Protein AF-A0A9P5T6U9-F1 (afdb_monomer)

Radius of gyration: 23.64 Å; Cα contacts (8 Å, |Δi|>4): 134; chains: 1; bounding box: 51×41×66 Å

Sequence (169 aa):
PCDKNGQTLPNPPPPPEALCTDNRDPLSWDPFGSRVEFSFAHYHFVEVQSTAHHIRMALNIWEADVLLHGGSIPWRNAQDLYETIDAIQHGDAPWKVYNICYRGPHPAGTPPNWMTETFELCTLVLHHQLASSEFKGSTNFVPYQQFDHKGTSVFIQLACRPLYRLAQA

Solvent-accessible surface area (backbone atoms only — not comparable to full-atom values): 11004 Å² total; per-residue (Å²): 114,56,50,100,82,67,48,71,54,79,80,75,75,78,65,78,76,76,83,76,73,65,96,76,49,95,69,72,42,62,72,37,94,36,71,67,54,46,51,52,50,45,42,38,63,69,73,65,56,52,51,60,69,56,44,34,52,53,44,53,55,52,37,59,58,35,50,78,72,74,54,79,67,98,47,95,40,42,64,54,48,50,56,46,62,73,55,46,72,86,57,99,61,85,82,51,66,41,82,47,60,57,85,73,87,74,63,95,72,87,65,57,64,77,54,74,43,74,43,79,40,50,53,58,63,50,52,51,47,73,61,35,75,88,43,66,85,70,69,64,84,63,60,49,71,43,58,50,101,84,71,48,80,74,44,76,43,81,64,84,80,76,80,92,77,87,88,85,128

Secondary structure (DSSP, 8-state):
-B-TTSPBPPPPPPP-------TT-TTTTTTSSSHHHHHHHHIIIIIS---HHHHHHHHHHHHHHHHHTT---S-SSHHHHHHHHHT---SS----EEEEE--SPPPSSSPPHHHHSEEEEEHHHHHHHHH-GGGTTT---SPEEEE-TTS-EEEEEPS------S---

Structure (mmCIF, N/CA/C/O backbone):
data_AF-A0A9P5T6U9-F1
#
_entry.id   AF-A0A9P5T6U9-F1
#
loop_
_atom_site.group_PDB
_atom_site.id
_atom_site.type_symbol
_atom_site.label_atom_id
_atom_site.label_alt_id
_atom_site.label_comp_id
_atom_site.label_asym_id
_atom_sit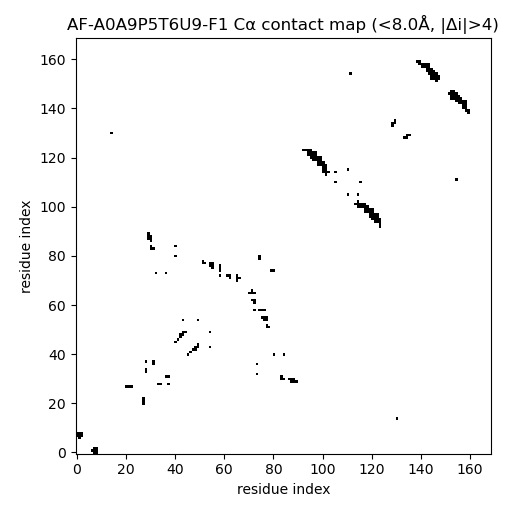e.label_entity_id
_atom_site.label_seq_id
_atom_site.pdbx_PDB_ins_code
_atom_site.Cartn_x
_atom_site.Cartn_y
_atom_site.Cartn_z
_atom_site.occupancy
_atom_site.B_iso_or_equiv
_atom_site.auth_seq_id
_atom_site.auth_comp_id
_atom_site.auth_asym_id
_atom_site.auth_atom_id
_atom_site.pdbx_PDB_model_num
ATOM 1 N N . PRO A 1 1 ? -6.597 -17.835 27.669 1.00 47.59 1 PRO A N 1
ATOM 2 C CA . PRO A 1 1 ? -7.960 -17.257 27.597 1.00 47.59 1 PRO A CA 1
ATOM 3 C C . PRO A 1 1 ? -9.022 -18.311 27.960 1.00 47.59 1 PRO A C 1
ATOM 5 O O . PRO A 1 1 ? -8.801 -19.494 27.712 1.00 47.59 1 PRO A O 1
ATOM 8 N N . CYS A 1 2 ? -10.124 -17.896 28.591 1.00 41.28 2 CYS A N 1
ATOM 9 C CA . CYS A 1 2 ? -11.183 -18.789 29.075 1.00 41.28 2 CYS A CA 1
ATOM 10 C C . CYS A 1 2 ? -12.556 -18.325 28.571 1.00 41.28 2 CYS A C 1
ATOM 12 O O . CYS A 1 2 ? -12.722 -17.152 28.233 1.00 41.28 2 CYS A O 1
ATOM 14 N N . ASP A 1 3 ? -13.521 -19.239 28.510 1.00 49.34 3 ASP A N 1
ATOM 15 C CA . ASP A 1 3 ? -14.910 -18.925 28.186 1.00 49.34 3 ASP A CA 1
ATOM 16 C C . ASP A 1 3 ? -15.633 -18.216 29.355 1.00 49.34 3 ASP A C 1
ATOM 18 O O . ASP A 1 3 ? -15.083 -18.014 30.441 1.00 49.34 3 ASP A O 1
ATOM 22 N N . LYS A 1 4 ? -16.905 -17.854 29.142 1.00 44.59 4 LYS A N 1
ATOM 23 C CA . LYS A 1 4 ? -17.760 -17.199 30.152 1.00 44.59 4 LYS A CA 1
ATOM 24 C C . LYS A 1 4 ? -18.010 -18.035 31.418 1.00 44.59 4 LYS A C 1
ATOM 26 O O . LYS A 1 4 ? -18.511 -17.497 32.399 1.00 44.59 4 LYS A O 1
ATOM 31 N N . ASN A 1 5 ? -17.691 -19.327 31.388 1.00 60.28 5 ASN A N 1
ATOM 32 C CA . ASN A 1 5 ? -17.836 -20.258 32.502 1.00 60.28 5 ASN A CA 1
ATOM 33 C C . ASN A 1 5 ? -16.484 -20.560 33.176 1.00 60.28 5 ASN A C 1
ATOM 35 O O . ASN A 1 5 ? -16.424 -21.390 34.081 1.00 60.28 5 ASN A O 1
ATOM 39 N N . GLY A 1 6 ? -15.398 -19.908 32.745 1.00 45.66 6 GLY A N 1
ATOM 40 C CA . GLY A 1 6 ? -14.055 -20.122 33.276 1.00 45.66 6 GLY A CA 1
ATOM 41 C C . GLY A 1 6 ? -13.351 -21.369 32.736 1.00 45.66 6 GLY A C 1
ATOM 42 O O . GLY A 1 6 ? -12.264 -21.689 33.213 1.00 45.66 6 GLY A O 1
ATOM 43 N N . GLN A 1 7 ? -13.908 -22.057 31.733 1.00 57.16 7 GLN A N 1
ATOM 44 C CA . GLN A 1 7 ? -13.200 -23.135 31.045 1.00 57.16 7 GLN A CA 1
ATOM 45 C C . GLN A 1 7 ? -12.103 -22.561 30.155 1.00 57.16 7 GLN A C 1
ATOM 47 O O . GLN A 1 7 ? -12.342 -21.695 29.312 1.00 57.16 7 GLN A O 1
ATOM 52 N N . THR A 1 8 ? -10.887 -23.070 30.327 1.00 54.53 8 THR A N 1
ATOM 53 C CA . THR A 1 8 ? -9.751 -22.786 29.449 1.00 54.53 8 THR A CA 1
ATOM 54 C C . THR A 1 8 ? -10.092 -23.155 28.013 1.00 54.53 8 THR A C 1
ATOM 56 O O . THR A 1 8 ? -10.452 -24.299 27.734 1.00 54.53 8 THR A O 1
ATOM 59 N N . LEU A 1 9 ? -9.963 -22.188 27.104 1.00 56.12 9 LEU A N 1
ATOM 60 C CA . LEU A 1 9 ? -10.134 -22.437 25.678 1.00 56.12 9 LEU A CA 1
ATOM 61 C C . LEU A 1 9 ? -9.020 -23.376 25.186 1.00 56.12 9 LEU A C 1
ATOM 63 O O . LEU A 1 9 ? -7.887 -23.264 25.668 1.00 56.12 9 LEU A O 1
ATOM 67 N N . PRO A 1 10 ? -9.316 -24.289 24.242 1.00 67.44 10 PRO A N 1
ATOM 68 C CA . PRO A 1 10 ? -8.294 -25.116 23.614 1.00 67.44 10 PRO A CA 1
ATOM 69 C C . PRO A 1 10 ? -7.202 -24.231 23.005 1.00 67.44 10 PRO A C 1
ATOM 71 O O . PRO A 1 10 ? -7.481 -23.124 22.535 1.00 67.44 10 PRO A O 1
ATOM 74 N N . ASN A 1 11 ? -5.956 -24.714 23.042 1.00 57.69 11 ASN A N 1
ATOM 75 C CA . ASN A 1 11 ? -4.831 -23.985 22.466 1.00 57.69 11 ASN A CA 1
ATOM 76 C C . ASN A 1 11 ? -5.149 -23.624 21.008 1.00 57.69 11 ASN A C 1
ATOM 78 O O . ASN A 1 11 ? -5.632 -24.493 20.272 1.00 57.69 11 ASN A O 1
ATOM 82 N N . PRO A 1 12 ? -4.897 -22.370 20.586 1.00 52.81 12 PRO A N 1
ATOM 83 C CA . PRO A 1 12 ? -5.040 -22.024 19.185 1.00 52.81 12 PRO A CA 1
ATOM 84 C C . PRO A 1 12 ? -4.133 -22.942 18.352 1.00 52.81 12 PRO A C 1
ATOM 86 O O . PRO A 1 12 ? -3.063 -23.338 18.835 1.00 52.81 12 PRO A O 1
ATOM 89 N N . PRO A 1 13 ? -4.554 -23.306 17.128 1.00 51.66 13 PRO A N 1
ATOM 90 C CA . PRO A 1 13 ? -3.677 -24.009 16.207 1.00 51.66 13 PRO A CA 1
ATOM 91 C C . PRO A 1 13 ? -2.369 -23.218 16.046 1.00 51.66 13 PRO A C 1
ATOM 93 O O . PRO A 1 13 ? -2.378 -21.991 16.212 1.00 51.66 13 PRO A O 1
ATOM 96 N N . PRO A 1 14 ? -1.243 -23.900 15.765 1.00 52.19 14 PRO A N 1
ATOM 97 C CA . PRO A 1 14 ? 0.001 -23.210 15.455 1.00 52.19 14 PRO A CA 1
ATOM 98 C C . PRO A 1 14 ? -0.261 -22.145 14.378 1.00 52.19 14 PRO A C 1
ATOM 100 O O . PRO A 1 14 ? -1.131 -22.364 13.525 1.00 52.19 14 PRO A O 1
ATOM 103 N N . PRO A 1 15 ? 0.435 -20.990 14.430 1.00 49.38 15 PRO A N 1
ATOM 104 C CA . PRO A 1 15 ? 0.336 -19.985 13.380 1.00 49.38 15 PRO A CA 1
ATOM 105 C C . PRO A 1 15 ? 0.470 -20.668 12.016 1.00 49.38 15 PRO A C 1
ATOM 107 O O . PRO A 1 15 ? 1.269 -21.608 11.921 1.00 49.38 15 PRO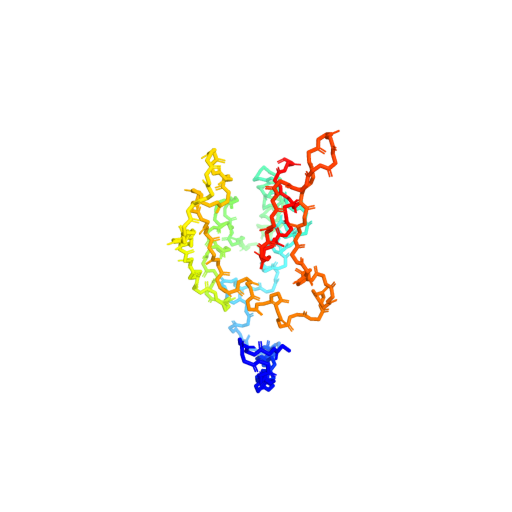 A O 1
ATOM 110 N N . PRO A 1 16 ? -0.292 -20.240 10.989 1.00 46.59 16 PRO A N 1
ATOM 111 C CA . PRO A 1 16 ? -0.056 -20.701 9.628 1.00 46.59 16 PRO A CA 1
ATOM 112 C C . PRO A 1 16 ? 1.444 -20.631 9.365 1.00 46.59 16 PRO A C 1
ATOM 114 O O . PRO A 1 16 ? 2.067 -19.618 9.702 1.00 46.59 16 PRO A O 1
ATOM 117 N N . GLU A 1 17 ? 2.031 -21.720 8.863 1.00 43.53 17 GLU A N 1
ATOM 118 C CA . GLU A 1 17 ? 3.428 -21.693 8.444 1.00 43.53 17 GLU A CA 1
ATOM 119 C C . GLU A 1 17 ? 3.586 -20.471 7.546 1.00 43.53 17 GLU A C 1
ATOM 121 O O . GLU A 1 17 ? 2.850 -20.325 6.566 1.00 43.53 17 GLU A O 1
ATOM 126 N N . ALA A 1 18 ? 4.482 -19.553 7.933 1.00 42.16 18 ALA A N 1
ATOM 127 C CA . ALA A 1 18 ? 4.858 -18.461 7.057 1.00 42.16 18 ALA A CA 1
ATOM 128 C C . ALA A 1 18 ? 5.190 -19.117 5.723 1.00 42.16 18 ALA A C 1
ATOM 130 O O . ALA A 1 18 ? 6.005 -20.043 5.701 1.00 42.16 18 ALA A O 1
ATOM 131 N N . LEU A 1 19 ? 4.496 -18.715 4.657 1.00 41.84 19 LEU A N 1
ATOM 132 C CA . LEU A 1 19 ? 4.784 -19.189 3.316 1.00 41.84 19 LEU A CA 1
ATOM 133 C C . LEU A 1 19 ? 6.234 -18.798 3.035 1.00 41.84 19 LEU A C 1
ATOM 135 O O . LEU A 1 19 ? 6.527 -17.683 2.615 1.00 41.84 19 LEU A O 1
ATOM 139 N N . CYS A 1 20 ? 7.157 -19.705 3.342 1.00 36.66 20 CYS A N 1
ATOM 140 C CA . CYS A 1 20 ? 8.521 -19.668 2.875 1.00 36.66 20 CYS A CA 1
ATOM 141 C C . CYS A 1 20 ? 8.408 -19.935 1.381 1.00 36.66 20 CYS A C 1
ATOM 143 O O . CYS A 1 20 ? 8.500 -21.078 0.935 1.00 36.66 20 CYS A O 1
ATOM 145 N N . THR A 1 21 ? 8.114 -18.891 0.612 1.00 41.44 21 THR A N 1
ATOM 146 C CA . THR A 1 21 ? 8.256 -18.934 -0.831 1.00 41.44 21 THR A CA 1
ATOM 147 C C . THR A 1 21 ? 9.747 -19.088 -1.094 1.00 41.44 21 THR A C 1
ATOM 149 O O . THR A 1 21 ? 10.557 -18.181 -0.907 1.00 41.44 21 THR A O 1
ATOM 152 N N . ASP A 1 22 ? 10.130 -20.322 -1.411 1.00 39.81 22 ASP A N 1
ATOM 153 C CA . ASP A 1 22 ? 11.461 -20.661 -1.883 1.00 39.81 22 ASP A CA 1
ATOM 154 C C . ASP A 1 22 ? 11.802 -19.710 -3.044 1.00 39.81 22 ASP A C 1
ATOM 156 O O . ASP A 1 22 ? 11.018 -19.555 -3.982 1.00 39.81 22 ASP A O 1
ATOM 160 N N . ASN A 1 23 ? 12.950 -19.031 -2.962 1.00 45.81 23 ASN A N 1
ATOM 161 C CA . ASN A 1 23 ? 13.403 -17.955 -3.863 1.00 45.81 23 ASN A CA 1
ATOM 162 C C . ASN A 1 23 ? 13.729 -18.445 -5.299 1.00 45.81 23 ASN A C 1
ATOM 164 O O . ASN A 1 23 ? 14.653 -17.940 -5.940 1.00 45.81 23 ASN A O 1
ATOM 168 N N . ARG A 1 24 ? 13.064 -19.498 -5.782 1.00 44.56 24 ARG A N 1
ATOM 169 C CA . ARG A 1 24 ? 13.420 -20.258 -6.990 1.00 44.56 24 ARG A CA 1
ATOM 170 C C . ARG A 1 24 ? 12.277 -20.452 -7.980 1.00 44.56 24 ARG A C 1
ATOM 172 O O . ARG A 1 24 ? 12.513 -21.060 -9.021 1.00 44.56 24 ARG A O 1
ATOM 179 N N . ASP A 1 25 ? 11.082 -19.951 -7.694 1.00 49.94 25 ASP A N 1
ATOM 180 C CA . ASP A 1 25 ? 9.983 -19.984 -8.657 1.00 49.94 25 ASP A CA 1
ATOM 181 C C . ASP A 1 25 ? 10.044 -18.732 -9.557 1.00 49.94 25 ASP A C 1
ATOM 183 O O . ASP A 1 25 ? 10.089 -17.621 -9.033 1.00 49.94 25 ASP A O 1
ATOM 187 N N . PRO A 1 26 ? 10.051 -18.843 -10.897 1.00 46.41 26 PRO A N 1
ATOM 188 C CA . PRO A 1 26 ? 9.890 -17.697 -11.799 1.00 46.41 26 PRO A CA 1
ATOM 189 C C . PRO A 1 26 ? 8.602 -16.889 -11.553 1.00 46.41 26 PRO A C 1
ATOM 191 O O . PRO A 1 26 ? 8.519 -15.745 -11.990 1.00 46.41 26 PRO A O 1
ATOM 194 N N . LEU A 1 27 ? 7.629 -17.465 -10.835 1.00 52.19 27 LEU A N 1
ATOM 195 C CA . LEU A 1 27 ? 6.420 -16.810 -10.316 1.00 52.19 27 LEU A CA 1
ATOM 196 C C . LEU A 1 27 ? 6.626 -16.054 -8.985 1.00 52.19 27 LEU A C 1
ATOM 198 O O . LEU A 1 27 ? 5.682 -15.452 -8.484 1.00 52.19 27 LEU A O 1
ATOM 202 N N . SER A 1 28 ? 7.823 -16.056 -8.380 1.00 64.38 28 SER A N 1
ATOM 203 C CA . SER A 1 28 ? 8.030 -15.566 -7.003 1.00 64.38 28 SER A CA 1
ATOM 204 C C . SER A 1 28 ? 7.834 -14.061 -6.809 1.00 64.38 28 SER A C 1
ATOM 206 O O . SER A 1 28 ? 7.858 -13.599 -5.671 1.00 64.38 28 SER A O 1
ATOM 208 N N . TRP A 1 29 ? 7.711 -13.293 -7.893 1.00 76.44 29 TRP A N 1
ATOM 209 C CA . TRP A 1 29 ? 7.582 -11.837 -7.843 1.00 76.44 29 TRP A CA 1
ATOM 210 C C . TRP A 1 29 ? 6.263 -11.325 -8.418 1.00 76.44 29 TRP A C 1
ATOM 212 O O . TRP A 1 29 ? 6.130 -10.116 -8.517 1.00 76.44 29 TRP A O 1
ATOM 222 N N . ASP A 1 30 ? 5.299 -12.183 -8.771 1.00 79.56 30 ASP A N 1
ATOM 223 C CA . ASP A 1 30 ? 4.005 -11.735 -9.311 1.00 79.56 30 ASP A CA 1
ATOM 224 C C . ASP A 1 30 ? 3.358 -10.662 -8.406 1.00 79.56 30 ASP A C 1
ATOM 226 O O . ASP A 1 30 ? 3.343 -10.827 -7.178 1.00 79.56 30 ASP A O 1
ATOM 230 N N . PRO A 1 31 ? 2.874 -9.534 -8.964 1.00 89.50 31 PRO A N 1
ATOM 231 C CA . PRO A 1 31 ? 2.693 -9.199 -10.383 1.00 89.50 31 PRO A CA 1
ATOM 232 C C . PRO A 1 31 ? 3.902 -8.495 -11.031 1.00 89.50 31 PRO A C 1
ATOM 234 O O . PRO A 1 31 ? 3.819 -8.024 -12.163 1.00 89.50 31 PRO A O 1
ATOM 237 N N . PHE A 1 32 ? 5.028 -8.388 -10.327 1.00 90.56 32 PHE A N 1
ATOM 238 C CA . PHE A 1 32 ? 6.257 -7.785 -10.833 1.00 90.56 32 PHE A CA 1
ATOM 239 C C . PHE A 1 32 ? 6.985 -8.726 -11.802 1.00 90.56 32 PHE A C 1
ATOM 241 O O . PHE A 1 32 ? 7.160 -9.917 -11.536 1.00 90.56 32 PHE A O 1
ATOM 248 N N . GLY A 1 33 ? 7.487 -8.175 -12.910 1.00 88.44 33 GLY A N 1
ATOM 249 C CA . GLY A 1 33 ? 8.226 -8.923 -13.930 1.00 88.44 33 GLY A CA 1
ATOM 250 C C . GLY A 1 33 ? 9.641 -9.318 -13.502 1.00 88.44 33 GLY A C 1
ATOM 251 O O . GLY A 1 33 ? 10.268 -10.179 -14.122 1.00 88.44 33 GLY A O 1
ATOM 252 N N . SER A 1 34 ? 10.170 -8.710 -12.434 1.00 88.81 34 SER A N 1
ATOM 253 C CA . SER A 1 34 ? 11.479 -9.053 -11.881 1.00 88.81 34 SER A CA 1
ATOM 254 C C . SER A 1 34 ? 11.665 -8.594 -10.431 1.00 88.81 34 SER A C 1
ATOM 256 O O . SER A 1 34 ? 10.964 -7.722 -9.918 1.00 88.81 34 SER A O 1
ATOM 258 N N . ARG A 1 35 ? 12.709 -9.117 -9.774 1.00 88.69 35 ARG A N 1
ATOM 259 C CA . ARG A 1 35 ? 13.142 -8.656 -8.443 1.00 88.69 35 ARG A CA 1
ATOM 260 C C . ARG A 1 35 ? 13.462 -7.157 -8.407 1.00 88.69 35 ARG A C 1
ATOM 262 O O . ARG A 1 35 ? 13.275 -6.527 -7.368 1.00 88.69 35 ARG A O 1
ATOM 269 N N . VAL A 1 36 ? 13.992 -6.598 -9.500 1.00 90.88 36 VAL A N 1
ATOM 270 C CA . VAL A 1 36 ? 14.350 -5.171 -9.582 1.00 90.88 36 VAL A CA 1
ATOM 271 C C . VAL A 1 36 ? 13.091 -4.319 -9.486 1.00 90.88 36 VAL A C 1
ATOM 273 O O . VAL A 1 36 ? 13.055 -3.375 -8.702 1.00 90.88 36 VAL A O 1
ATOM 276 N N . GLU A 1 37 ? 12.045 -4.708 -10.211 1.00 93.44 37 GLU A N 1
ATOM 277 C CA . GLU A 1 37 ? 10.736 -4.059 -10.171 1.00 93.44 37 GLU A CA 1
ATOM 278 C C . GLU A 1 37 ? 10.136 -4.118 -8.765 1.00 93.44 37 GLU A C 1
ATOM 280 O O . GLU A 1 37 ? 9.823 -3.075 -8.194 1.00 93.44 37 GLU A O 1
ATOM 285 N N . PHE A 1 38 ? 10.080 -5.308 -8.155 1.00 92.12 38 PHE A N 1
ATOM 286 C CA . PHE A 1 38 ? 9.606 -5.458 -6.776 1.00 92.12 38 PHE A CA 1
ATOM 287 C C . PHE A 1 38 ? 10.395 -4.575 -5.801 1.00 92.12 38 PHE A C 1
ATOM 289 O O . PHE A 1 38 ? 9.814 -3.884 -4.971 1.00 92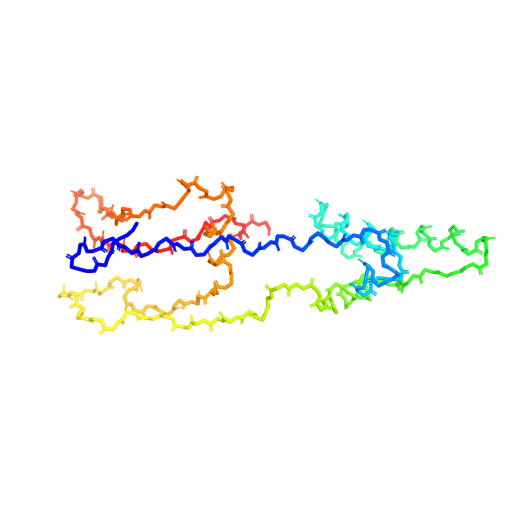.12 38 PHE A O 1
ATOM 296 N N . SER A 1 39 ? 11.726 -4.569 -5.907 1.00 92.94 39 SER A N 1
ATOM 297 C CA . SER A 1 39 ? 12.591 -3.814 -4.992 1.00 92.94 39 SER A CA 1
ATOM 298 C C . SER A 1 39 ? 12.385 -2.305 -5.142 1.00 92.94 39 SER A C 1
ATOM 300 O O . SER A 1 39 ? 12.346 -1.589 -4.144 1.00 92.94 39 SER A O 1
ATOM 302 N N . PHE A 1 40 ? 12.207 -1.825 -6.376 1.00 95.94 40 PHE A N 1
ATOM 303 C CA . PHE A 1 40 ? 11.869 -0.431 -6.656 1.00 95.94 40 PHE A CA 1
ATOM 304 C C . PHE A 1 40 ? 10.518 -0.056 -6.032 1.00 95.94 40 PHE A C 1
ATOM 306 O O . PHE A 1 40 ? 10.422 0.944 -5.317 1.00 95.94 40 PHE A O 1
ATOM 313 N N . ALA A 1 41 ? 9.490 -0.879 -6.259 1.00 95.31 41 ALA A N 1
ATOM 314 C CA . ALA A 1 41 ? 8.156 -0.677 -5.710 1.00 95.31 41 ALA A CA 1
ATOM 315 C C . ALA A 1 41 ? 8.165 -0.679 -4.174 1.00 95.31 41 ALA A C 1
ATOM 317 O O . ALA A 1 41 ? 7.655 0.253 -3.558 1.00 95.31 41 ALA A O 1
ATOM 318 N N . HIS A 1 42 ? 8.803 -1.678 -3.558 1.00 91.69 42 HIS A N 1
ATOM 319 C CA . HIS A 1 42 ? 8.921 -1.815 -2.107 1.00 91.69 42 HIS A CA 1
ATOM 320 C C . HIS A 1 42 ? 9.611 -0.602 -1.478 1.00 91.69 42 HIS A C 1
ATOM 322 O O . HIS A 1 42 ? 9.079 -0.002 -0.545 1.00 91.69 42 HIS A O 1
ATOM 328 N N . TYR A 1 43 ? 10.757 -0.186 -2.023 1.00 95.62 43 TYR A N 1
ATOM 329 C CA . TYR A 1 43 ? 11.480 0.976 -1.517 1.00 95.62 43 TYR A CA 1
ATOM 330 C C . TYR A 1 43 ? 10.610 2.237 -1.572 1.00 95.62 43 TYR A C 1
ATOM 332 O O . TYR A 1 43 ? 10.405 2.905 -0.557 1.00 95.62 43 TYR A O 1
ATOM 340 N N . HIS A 1 44 ? 10.036 2.545 -2.738 1.00 96.19 44 HIS A N 1
ATOM 341 C CA . HIS A 1 44 ? 9.276 3.778 -2.919 1.00 96.19 44 HIS A CA 1
ATOM 342 C C . HIS A 1 44 ? 7.927 3.787 -2.196 1.00 96.19 44 HIS A C 1
ATOM 344 O O . HIS A 1 44 ? 7.529 4.845 -1.713 1.00 96.19 44 HIS A O 1
ATOM 350 N N . PHE A 1 45 ? 7.229 2.655 -2.114 1.00 92.12 45 PHE A N 1
ATOM 351 C CA . PHE A 1 45 ? 5.890 2.579 -1.533 1.00 92.12 45 PHE A CA 1
ATOM 352 C C . PHE A 1 45 ? 5.907 2.293 -0.027 1.00 92.12 45 PHE A C 1
ATOM 354 O O . PHE A 1 45 ? 5.150 2.912 0.716 1.00 92.12 45 PHE A O 1
ATOM 361 N N . VAL A 1 46 ? 6.778 1.392 0.438 1.00 86.44 46 VAL A N 1
ATOM 362 C CA . VAL A 1 46 ? 6.802 0.928 1.835 1.00 86.44 46 VAL A CA 1
ATOM 363 C C . VAL A 1 46 ? 7.827 1.697 2.661 1.00 86.44 46 VAL A C 1
ATOM 365 O O . VAL A 1 46 ? 7.483 2.226 3.717 1.00 86.44 46 VAL A O 1
ATOM 368 N N . GLU A 1 47 ? 9.076 1.772 2.196 1.00 86.19 47 GLU A N 1
ATOM 369 C CA . GLU A 1 47 ? 10.178 2.290 3.016 1.00 86.19 47 GLU A CA 1
ATOM 370 C C . GLU A 1 47 ? 10.200 3.818 3.070 1.00 86.19 47 GLU A C 1
ATOM 372 O O . GLU A 1 47 ? 10.184 4.401 4.154 1.00 86.19 47 GLU A O 1
ATOM 377 N N . VAL A 1 48 ? 10.232 4.479 1.908 1.00 94.25 48 VAL A N 1
ATOM 378 C CA . VAL A 1 48 ? 10.385 5.943 1.833 1.00 94.25 48 VAL A CA 1
ATOM 379 C C . VAL A 1 48 ? 9.102 6.695 1.489 1.00 94.25 48 VAL A C 1
ATOM 381 O O . VAL A 1 48 ? 9.130 7.924 1.471 1.00 94.25 48 VAL A O 1
ATOM 384 N N . GLN A 1 49 ? 8.002 5.988 1.198 1.00 93.94 49 GLN A N 1
ATOM 385 C CA . GLN A 1 49 ? 6.674 6.562 0.912 1.00 93.94 49 GLN A CA 1
ATOM 386 C C . GLN A 1 49 ? 6.746 7.779 -0.026 1.00 93.94 49 GLN A C 1
ATOM 388 O O . GLN A 1 49 ? 6.271 8.879 0.259 1.00 93.94 49 GLN A O 1
ATOM 393 N N . SER A 1 50 ? 7.436 7.589 -1.149 1.00 93.88 50 SER A N 1
ATOM 394 C CA . SER A 1 50 ? 7.716 8.643 -2.114 1.00 93.88 50 SER A CA 1
ATOM 395 C C . SER A 1 50 ? 6.433 9.216 -2.706 1.00 93.88 50 SER A C 1
ATOM 397 O O . SER A 1 50 ? 5.505 8.493 -3.062 1.00 93.88 50 SER A O 1
ATOM 399 N N . THR A 1 51 ? 6.410 10.535 -2.900 1.00 96.81 51 THR A N 1
ATOM 400 C CA . THR A 1 51 ? 5.324 11.187 -3.636 1.00 96.81 51 THR A CA 1
ATOM 401 C C . THR A 1 51 ? 5.308 10.726 -5.096 1.00 96.81 51 THR A C 1
ATOM 403 O O . THR A 1 51 ? 6.349 10.370 -5.659 1.00 96.81 51 THR A O 1
ATOM 406 N N . ALA A 1 52 ? 4.150 10.817 -5.756 1.00 95.88 52 ALA A N 1
ATOM 407 C CA . ALA A 1 52 ? 4.019 10.496 -7.181 1.00 95.88 52 ALA A CA 1
ATOM 408 C C . ALA A 1 52 ? 5.019 11.275 -8.062 1.00 95.88 52 ALA A C 1
ATOM 410 O O . ALA A 1 52 ? 5.525 10.752 -9.055 1.00 95.88 52 ALA A O 1
ATOM 411 N N . HIS A 1 53 ? 5.352 12.513 -7.674 1.00 96.12 53 HIS A N 1
ATOM 412 C CA . HIS A 1 53 ? 6.376 13.310 -8.347 1.00 96.12 53 HIS A CA 1
ATOM 413 C C . HIS A 1 53 ? 7.766 12.667 -8.248 1.00 96.12 53 HIS A C 1
ATOM 415 O O . HIS A 1 53 ? 8.435 12.515 -9.269 1.00 96.12 53 HIS A O 1
ATOM 421 N N . HIS A 1 54 ? 8.187 12.251 -7.049 1.00 97.50 54 HIS A N 1
ATOM 422 C CA . HIS A 1 54 ? 9.485 11.604 -6.848 1.00 97.50 54 HIS A CA 1
ATOM 423 C C . HIS A 1 54 ? 9.566 10.231 -7.518 1.00 97.50 54 HIS A C 1
ATOM 425 O O . HIS A 1 54 ? 10.590 9.919 -8.118 1.00 97.50 54 HIS A O 1
ATOM 431 N N . ILE A 1 55 ? 8.482 9.450 -7.497 1.00 96.88 55 ILE A N 1
ATOM 432 C CA . ILE A 1 55 ? 8.402 8.183 -8.238 1.00 96.88 55 ILE A CA 1
ATOM 433 C C . ILE A 1 55 ? 8.590 8.439 -9.735 1.00 96.88 55 ILE A C 1
ATOM 435 O O . ILE A 1 55 ? 9.421 7.793 -10.365 1.00 96.88 55 ILE A O 1
ATOM 439 N N . ARG A 1 56 ? 7.899 9.437 -10.305 1.00 96.94 56 ARG A N 1
ATOM 440 C CA . ARG A 1 56 ? 8.075 9.800 -11.719 1.00 96.94 56 ARG A CA 1
ATOM 441 C C . ARG A 1 56 ? 9.509 10.229 -12.029 1.00 96.94 56 ARG A C 1
ATOM 443 O O . ARG A 1 56 ? 10.037 9.861 -13.069 1.00 96.94 56 ARG A O 1
ATOM 450 N N . MET A 1 57 ? 10.147 10.997 -11.146 1.00 97.25 57 MET A N 1
ATOM 451 C CA . MET A 1 57 ? 11.552 11.373 -11.327 1.00 97.25 57 MET A CA 1
ATOM 452 C C . MET A 1 57 ? 12.476 10.153 -11.335 1.00 97.25 57 MET A C 1
ATOM 454 O O . MET A 1 57 ? 13.340 10.064 -12.202 1.00 97.25 57 MET A O 1
ATOM 458 N N . ALA A 1 58 ? 12.282 9.211 -10.411 1.00 97.06 58 ALA A N 1
ATOM 459 C CA . ALA A 1 58 ? 13.064 7.981 -10.357 1.00 97.06 58 ALA A CA 1
ATOM 460 C C . ALA A 1 58 ? 12.851 7.109 -11.609 1.00 97.06 58 ALA A C 1
ATOM 462 O O . ALA A 1 58 ? 13.826 6.629 -12.185 1.00 97.06 58 ALA A O 1
ATOM 463 N N . LEU A 1 59 ? 11.607 6.985 -12.088 1.00 97.06 59 LEU A N 1
ATOM 464 C CA . LEU A 1 59 ? 11.289 6.292 -13.341 1.00 97.06 59 LEU A CA 1
ATOM 465 C C . LEU A 1 59 ? 11.953 6.961 -14.550 1.00 97.06 59 LEU A C 1
ATOM 467 O O . LEU A 1 59 ? 12.550 6.264 -15.357 1.00 97.06 59 LEU A O 1
ATOM 471 N N . ASN A 1 60 ? 11.941 8.294 -14.644 1.00 95.75 60 ASN A N 1
ATOM 472 C CA . ASN A 1 60 ? 12.607 9.012 -15.736 1.00 95.75 60 ASN A CA 1
ATOM 473 C C . ASN A 1 60 ? 14.127 8.773 -15.756 1.00 95.75 60 ASN A C 1
ATOM 475 O O . ASN A 1 60 ? 14.727 8.681 -16.825 1.00 95.75 60 ASN A O 1
ATOM 479 N N . ILE A 1 61 ? 14.763 8.699 -14.581 1.00 95.31 61 ILE A N 1
ATOM 480 C CA . ILE A 1 61 ? 16.198 8.395 -14.471 1.00 95.31 61 ILE A CA 1
ATOM 481 C C . ILE A 1 61 ? 16.465 6.963 -14.939 1.00 95.31 61 ILE A C 1
ATOM 483 O O . ILE A 1 61 ? 17.391 6.733 -15.713 1.00 95.31 61 ILE A O 1
ATOM 487 N N . TRP A 1 62 ? 15.640 6.014 -14.497 1.00 94.94 62 TRP A N 1
ATOM 488 C CA . TRP A 1 62 ? 15.762 4.616 -14.895 1.00 94.94 62 TRP A CA 1
ATOM 489 C C . TRP A 1 62 ? 15.519 4.429 -16.402 1.00 94.94 62 TRP A C 1
ATOM 491 O O . TRP A 1 62 ? 16.290 3.746 -17.071 1.00 94.94 62 TRP A O 1
ATOM 501 N N . GLU A 1 63 ? 14.506 5.094 -16.961 1.00 94.56 63 GLU A N 1
ATOM 502 C CA . GLU A 1 63 ? 14.215 5.090 -18.396 1.00 94.56 63 GLU A CA 1
ATOM 503 C C . GLU A 1 63 ? 15.401 5.612 -19.209 1.00 94.56 63 GLU A C 1
ATOM 505 O O . GLU A 1 63 ? 15.797 4.982 -20.187 1.00 94.56 63 GLU A O 1
ATOM 510 N N . ALA A 1 64 ? 16.003 6.728 -18.786 1.00 94.25 64 ALA A N 1
ATOM 511 C CA . ALA A 1 64 ? 17.136 7.323 -19.484 1.00 94.25 64 ALA A CA 1
ATOM 512 C C . ALA A 1 64 ? 18.335 6.365 -19.594 1.00 94.25 64 ALA A C 1
ATOM 514 O O . ALA A 1 64 ? 18.973 6.321 -20.644 1.00 94.25 64 ALA A O 1
ATOM 5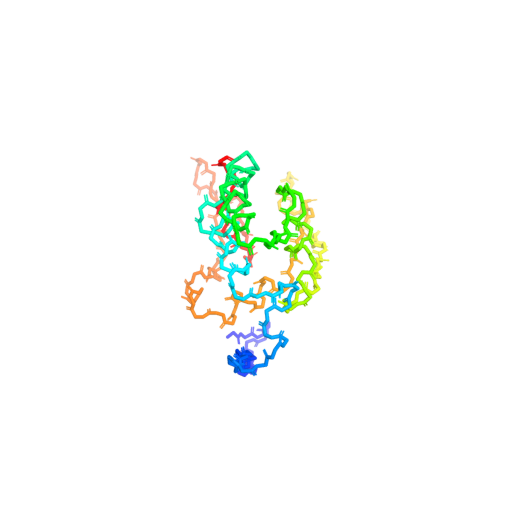15 N N . ASP A 1 65 ? 18.622 5.587 -18.547 1.00 92.44 65 ASP A N 1
ATOM 516 C CA . ASP A 1 65 ? 19.693 4.583 -18.546 1.00 92.44 65 ASP A CA 1
ATOM 517 C C . ASP A 1 65 ? 19.346 3.374 -19.430 1.00 92.44 65 ASP A C 1
ATOM 519 O O . ASP A 1 65 ? 20.116 2.968 -20.300 1.00 92.44 65 ASP A O 1
ATOM 523 N N . VAL A 1 66 ? 18.133 2.841 -19.283 1.00 91.25 66 VAL A N 1
ATOM 524 C CA . VAL A 1 66 ? 17.683 1.650 -20.013 1.00 91.25 66 VAL A CA 1
ATOM 525 C C . VAL A 1 66 ? 17.572 1.905 -21.521 1.00 91.25 66 VAL A C 1
ATOM 527 O O . VAL A 1 66 ? 17.891 1.020 -22.322 1.00 91.25 66 VAL A O 1
ATOM 530 N N . LEU A 1 67 ? 17.186 3.118 -21.931 1.00 92.69 67 LEU A N 1
ATOM 531 C CA . LEU A 1 67 ? 17.133 3.515 -23.340 1.00 92.69 67 LEU A CA 1
ATOM 532 C C . LEU A 1 67 ? 18.511 3.471 -24.019 1.00 92.69 67 LEU A C 1
ATOM 534 O O . LEU A 1 67 ? 18.584 3.121 -25.198 1.00 92.69 67 LEU A O 1
ATOM 538 N N . LEU A 1 68 ? 19.607 3.747 -23.298 1.00 92.31 68 LEU A N 1
ATOM 539 C CA . LEU A 1 68 ? 20.973 3.625 -23.840 1.00 92.31 68 LEU A CA 1
ATOM 540 C C . LEU A 1 68 ? 21.317 2.182 -24.224 1.00 92.31 68 LEU A C 1
ATOM 542 O O . LEU A 1 68 ? 22.136 1.946 -25.113 1.00 92.31 68 LEU A O 1
ATOM 546 N N . HIS A 1 69 ? 20.667 1.222 -23.572 1.00 91.62 69 HIS A N 1
ATOM 547 C CA . HIS A 1 69 ? 20.844 -0.207 -23.789 1.00 91.62 69 HIS A CA 1
ATOM 548 C C . HIS A 1 69 ? 19.719 -0.832 -24.632 1.00 91.62 69 HIS A C 1
ATOM 550 O O . HIS A 1 69 ? 19.670 -2.052 -24.774 1.00 91.62 69 HIS A O 1
ATOM 556 N N . GLY A 1 70 ? 18.838 -0.014 -25.226 1.00 88.62 70 GLY A N 1
ATOM 557 C CA . GLY A 1 70 ? 17.748 -0.468 -26.097 1.00 88.62 70 GLY A CA 1
ATOM 558 C C . GLY A 1 70 ? 16.609 -1.190 -25.371 1.00 88.62 70 GLY A C 1
ATOM 559 O O . GLY A 1 70 ? 15.875 -1.946 -26.005 1.00 88.62 70 GLY A O 1
ATOM 560 N N . GLY A 1 71 ? 16.479 -0.997 -24.057 1.00 88.94 71 GLY A N 1
ATOM 561 C CA . GLY A 1 71 ? 15.410 -1.595 -23.259 1.00 88.94 71 GLY A CA 1
ATOM 562 C C . GLY A 1 71 ? 14.211 -0.667 -23.040 1.00 88.94 71 GLY A C 1
ATOM 563 O O . GLY A 1 71 ? 14.124 0.429 -23.594 1.00 88.94 71 GLY A O 1
ATOM 564 N N . SER A 1 72 ? 13.311 -1.098 -22.155 1.00 90.19 72 SER A N 1
ATOM 565 C CA . SER A 1 72 ? 12.182 -0.314 -21.643 1.00 90.19 72 SER A CA 1
ATOM 566 C C . SER A 1 72 ? 11.968 -0.576 -20.152 1.00 90.19 72 SER A C 1
ATOM 568 O O . SER A 1 72 ? 12.294 -1.659 -19.666 1.00 90.19 72 SER A O 1
ATOM 570 N N . ILE A 1 73 ? 11.381 0.386 -19.443 1.00 93.12 73 ILE A N 1
ATOM 571 C CA . ILE A 1 73 ? 10.971 0.231 -18.039 1.00 93.12 73 ILE A CA 1
ATOM 572 C C . ILE A 1 73 ? 9.526 -0.297 -17.928 1.00 93.12 73 ILE A C 1
ATOM 574 O O . ILE A 1 73 ? 8.745 -0.112 -18.866 1.00 93.12 73 ILE A O 1
ATOM 578 N N . PRO A 1 74 ? 9.148 -0.936 -16.804 1.00 92.06 74 PRO A N 1
ATOM 579 C CA . PRO A 1 74 ? 7.808 -1.518 -16.606 1.00 92.06 74 PRO A CA 1
ATOM 580 C C . PRO A 1 74 ? 6.673 -0.487 -16.471 1.00 92.06 74 PRO A C 1
ATOM 582 O O . PRO A 1 74 ? 5.536 -0.786 -16.824 1.00 92.06 74 PRO A O 1
ATOM 585 N N . TRP A 1 75 ? 6.960 0.722 -15.973 1.00 96.38 75 TRP A N 1
ATOM 586 C CA . TRP A 1 75 ? 5.948 1.723 -15.613 1.00 96.38 75 TRP A CA 1
ATOM 587 C C . TRP A 1 75 ? 6.233 3.061 -16.276 1.00 96.38 75 TRP A C 1
ATOM 589 O O . TRP A 1 75 ? 7.347 3.566 -16.192 1.00 96.38 75 TRP A O 1
ATOM 599 N N . ARG A 1 76 ? 5.221 3.691 -16.880 1.00 93.06 76 ARG A N 1
ATOM 600 C CA . ARG A 1 76 ? 5.374 5.016 -17.510 1.00 93.06 76 ARG A CA 1
ATOM 601 C C . ARG A 1 76 ? 5.283 6.145 -16.494 1.00 93.06 76 ARG A C 1
ATOM 603 O O . ARG A 1 76 ? 5.726 7.262 -16.746 1.00 93.06 76 ARG A O 1
ATOM 610 N N . ASN A 1 77 ? 4.611 5.894 -15.376 1.00 93.31 77 ASN A N 1
ATOM 611 C CA . ASN A 1 77 ? 4.344 6.881 -14.344 1.00 93.31 77 ASN A CA 1
ATOM 612 C C . ASN A 1 77 ? 3.984 6.189 -13.014 1.00 93.31 77 ASN A C 1
ATOM 614 O O . ASN A 1 77 ? 3.927 4.965 -12.930 1.00 93.31 77 ASN A O 1
ATOM 618 N N . ALA A 1 78 ? 3.749 6.985 -11.968 1.00 95.12 78 ALA A N 1
ATOM 619 C CA . ALA A 1 78 ? 3.425 6.470 -10.639 1.00 95.12 78 ALA A CA 1
ATOM 620 C C . ALA A 1 78 ? 2.092 5.700 -10.581 1.00 95.12 78 ALA A C 1
ATOM 622 O O . ALA A 1 78 ? 1.984 4.775 -9.788 1.00 95.12 78 ALA A O 1
ATOM 623 N N . GLN A 1 79 ? 1.107 6.042 -11.419 1.00 96.00 79 GLN A N 1
ATOM 624 C CA . GLN A 1 79 ? -0.177 5.342 -11.479 1.00 96.00 79 GLN A CA 1
ATOM 625 C C . GLN A 1 79 ? 0.002 3.893 -11.935 1.00 96.00 79 GLN A C 1
ATOM 627 O O . GLN A 1 79 ? -0.516 3.002 -11.278 1.00 96.00 79 GLN A O 1
ATOM 632 N N . ASP A 1 80 ? 0.794 3.647 -12.981 1.00 96.38 80 ASP A N 1
ATOM 633 C CA . ASP A 1 80 ? 1.063 2.286 -13.467 1.00 96.38 80 ASP A CA 1
ATOM 634 C C . ASP A 1 80 ? 1.736 1.427 -12.372 1.00 96.38 80 ASP A C 1
ATOM 636 O O . ASP A 1 80 ? 1.451 0.237 -12.223 1.00 96.38 80 ASP A O 1
ATOM 640 N N . LEU A 1 81 ? 2.619 2.043 -11.573 1.00 95.75 81 LEU A N 1
ATOM 641 C CA . LEU A 1 81 ? 3.228 1.398 -10.409 1.00 95.75 81 LEU A CA 1
ATOM 642 C C . LEU A 1 81 ? 2.173 1.064 -9.346 1.00 95.75 81 LEU A C 1
ATOM 644 O O . LEU A 1 81 ? 2.167 -0.052 -8.833 1.00 95.75 81 LEU A O 1
ATOM 648 N N . TYR A 1 82 ? 1.285 2.006 -9.018 1.00 94.69 82 TYR A N 1
ATOM 649 C CA . TYR A 1 82 ? 0.213 1.780 -8.046 1.00 94.69 82 TYR A CA 1
ATOM 650 C C . TYR A 1 82 ? -0.749 0.686 -8.504 1.00 94.69 82 TYR A C 1
ATOM 652 O O . TYR A 1 82 ? -1.053 -0.202 -7.722 1.00 94.69 82 TYR A O 1
ATOM 660 N N . GLU A 1 83 ? -1.134 0.671 -9.779 1.00 93.38 83 GLU A N 1
ATOM 661 C CA . GLU A 1 83 ? -1.964 -0.390 -10.358 1.00 93.38 83 GLU A CA 1
ATOM 662 C C . GLU A 1 83 ? -1.292 -1.764 -10.250 1.00 93.38 83 GLU A C 1
ATOM 664 O O . GLU A 1 83 ? -1.957 -2.761 -9.981 1.00 93.38 83 GLU A O 1
ATOM 669 N N . THR A 1 84 ? 0.034 -1.822 -10.397 1.00 93.50 84 THR A N 1
ATOM 670 C CA . THR A 1 84 ? 0.798 -3.064 -10.204 1.00 93.50 84 THR A CA 1
ATOM 671 C C . THR A 1 84 ? 0.809 -3.496 -8.738 1.00 93.50 84 THR A C 1
ATOM 673 O O . THR A 1 84 ? 0.666 -4.678 -8.448 1.00 93.50 84 THR A O 1
ATOM 676 N N . ILE A 1 85 ? 0.930 -2.556 -7.798 1.00 90.50 85 ILE A N 1
ATOM 677 C CA . ILE A 1 85 ? 0.838 -2.843 -6.358 1.00 90.50 85 ILE A CA 1
ATOM 678 C C . ILE A 1 85 ? -0.573 -3.326 -5.991 1.00 90.50 85 ILE A C 1
ATOM 680 O O . ILE A 1 85 ? -0.720 -4.314 -5.275 1.00 90.50 85 ILE A O 1
ATOM 684 N N . ASP A 1 86 ? -1.609 -2.686 -6.524 1.00 87.25 86 ASP A N 1
ATOM 685 C CA . ASP A 1 86 ? -3.006 -3.068 -6.300 1.00 87.25 86 ASP A CA 1
ATOM 686 C C . ASP A 1 86 ? -3.343 -4.431 -6.927 1.00 87.25 86 ASP A C 1
ATOM 688 O O . ASP A 1 86 ? -4.250 -5.126 -6.468 1.00 87.25 86 ASP A O 1
ATOM 692 N N . ALA A 1 87 ? -2.601 -4.845 -7.959 1.00 88.19 87 ALA A N 1
ATOM 693 C CA . ALA A 1 87 ? -2.757 -6.143 -8.601 1.00 88.19 87 ALA A CA 1
ATOM 694 C C . ALA A 1 87 ? -2.169 -7.311 -7.793 1.00 88.19 87 ALA A C 1
ATOM 696 O O . ALA A 1 87 ? -2.443 -8.458 -8.156 1.00 88.19 87 ALA A O 1
ATOM 697 N N . ILE A 1 88 ? -1.405 -7.059 -6.717 1.00 84.94 88 ILE A N 1
ATOM 698 C CA . ILE A 1 88 ? -0.796 -8.107 -5.885 1.00 84.94 88 ILE A CA 1
ATOM 699 C C . ILE A 1 88 ? -1.883 -9.060 -5.366 1.00 84.94 88 ILE A C 1
ATOM 701 O O . ILE A 1 88 ? -2.637 -8.746 -4.447 1.00 84.94 88 ILE A O 1
ATOM 705 N N . GLN A 1 89 ? -1.945 -10.256 -5.961 1.00 66.88 89 GLN A N 1
ATOM 706 C CA . GLN A 1 89 ? -2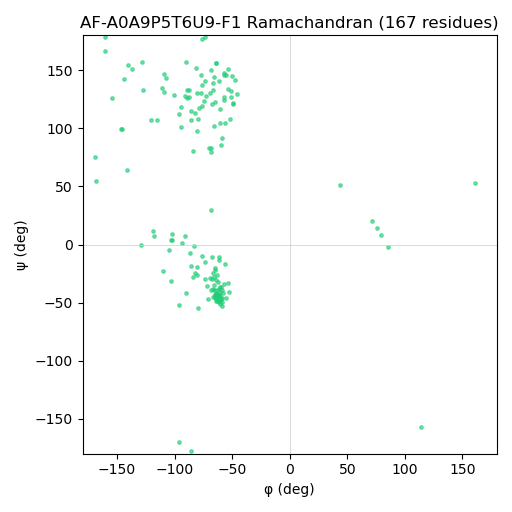.868 -11.325 -5.560 1.00 66.88 89 GLN A CA 1
ATOM 707 C C . GLN A 1 89 ? -2.348 -12.093 -4.341 1.00 66.88 89 GLN A C 1
ATOM 709 O O . GLN A 1 89 ? -3.118 -12.674 -3.574 1.00 66.88 89 GLN A O 1
ATOM 714 N N . HIS A 1 90 ? -1.026 -12.099 -4.159 1.00 60.44 90 HIS A N 1
ATOM 715 C CA . HIS A 1 90 ? -0.348 -12.772 -3.063 1.00 60.44 90 HIS A CA 1
ATOM 716 C C . HIS A 1 90 ? -0.334 -11.890 -1.813 1.00 60.44 90 HIS A C 1
ATOM 718 O O . HIS A 1 90 ? 0.647 -11.241 -1.466 1.00 60.44 90 HIS A O 1
ATOM 724 N N . GLY A 1 91 ? -1.462 -11.904 -1.119 1.00 54.12 91 GLY A N 1
ATOM 725 C CA . GLY A 1 91 ? -1.612 -11.421 0.241 1.00 54.12 91 GLY A CA 1
ATOM 726 C C . GLY A 1 91 ? -2.778 -12.174 0.856 1.00 54.12 91 GLY A C 1
ATOM 727 O O . GLY A 1 91 ? -3.857 -12.231 0.271 1.00 54.12 91 GLY A O 1
ATOM 728 N N . ASP A 1 92 ? -2.558 -12.810 2.002 1.00 50.25 92 ASP A N 1
ATOM 729 C CA . ASP A 1 92 ? -3.588 -13.568 2.708 1.00 50.25 92 ASP A CA 1
ATOM 730 C C . ASP A 1 92 ? -4.621 -12.569 3.246 1.00 50.25 92 ASP A C 1
ATOM 732 O O . ASP A 1 92 ? -4.476 -12.098 4.366 1.00 50.25 92 ASP A O 1
ATOM 736 N N . ALA A 1 93 ? -5.551 -12.071 2.416 1.00 51.06 93 ALA A N 1
ATOM 737 C CA . ALA A 1 93 ? -6.320 -10.896 2.816 1.00 51.06 93 ALA A CA 1
ATOM 738 C C . ALA A 1 93 ? -7.560 -10.508 1.985 1.00 51.06 93 ALA A C 1
ATOM 740 O O . ALA A 1 93 ? -7.689 -9.337 1.620 1.00 51.06 93 ALA A O 1
ATOM 741 N N . PRO A 1 94 ? -8.564 -11.368 1.739 1.00 57.00 94 PRO A N 1
ATOM 742 C CA . PRO A 1 94 ? -9.892 -10.819 1.493 1.00 57.00 94 PRO A CA 1
ATOM 743 C C . PRO A 1 94 ? -10.291 -10.041 2.756 1.00 57.00 94 PRO A C 1
ATOM 745 O O . PRO A 1 94 ? -10.589 -10.645 3.789 1.00 57.00 94 PRO A O 1
ATOM 748 N N . TRP A 1 95 ? -10.229 -8.708 2.699 1.00 63.78 95 TRP A N 1
ATOM 749 C CA . 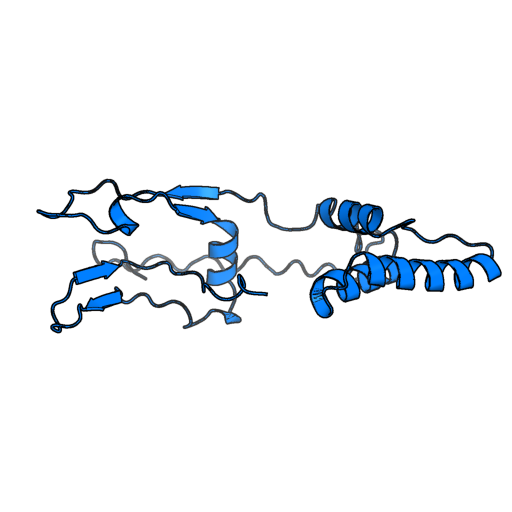TRP A 1 95 ? -10.571 -7.798 3.791 1.00 63.78 95 TRP A CA 1
ATOM 750 C C . TRP A 1 95 ? -12.031 -8.019 4.198 1.00 63.78 95 TRP A C 1
ATOM 752 O O . TRP A 1 95 ? -12.953 -7.374 3.705 1.00 63.78 95 TRP A O 1
ATOM 762 N N . LYS A 1 96 ? -12.270 -8.984 5.088 1.00 61.19 96 LYS A N 1
ATOM 763 C CA . LYS A 1 96 ? -13.582 -9.215 5.683 1.00 61.19 96 LYS A CA 1
ATOM 764 C C . LYS A 1 96 ? -13.758 -8.211 6.806 1.00 61.19 96 LYS A C 1
ATOM 766 O O . LYS A 1 96 ? -13.257 -8.403 7.916 1.00 61.19 96 LYS A O 1
ATOM 771 N N . VAL A 1 97 ? -14.453 -7.134 6.470 1.00 70.56 97 VAL A N 1
ATOM 772 C CA . VAL A 1 97 ? -14.868 -6.102 7.412 1.00 70.56 97 VAL A CA 1
ATOM 773 C C . VAL A 1 97 ? -16.249 -6.461 7.953 1.00 70.56 97 VAL A C 1
ATOM 775 O O . VAL A 1 97 ? -17.180 -6.722 7.193 1.00 70.56 97 VAL A O 1
ATOM 778 N N . TYR A 1 98 ? -16.382 -6.486 9.275 1.00 72.75 98 TYR A N 1
ATOM 779 C CA . TYR A 1 98 ? -17.654 -6.660 9.965 1.00 72.75 98 TYR A CA 1
ATOM 780 C C . TYR A 1 98 ? -18.037 -5.364 10.657 1.00 72.75 98 TYR A C 1
ATOM 782 O O . TYR A 1 98 ? -17.227 -4.771 11.361 1.00 72.75 98 TYR A O 1
ATOM 790 N N . ASN A 1 99 ? -19.295 -4.968 10.519 1.00 76.38 99 ASN A N 1
ATOM 791 C CA . ASN A 1 99 ? -19.841 -3.846 11.265 1.00 76.38 99 ASN A CA 1
ATOM 792 C C . ASN A 1 99 ? -20.327 -4.334 12.629 1.00 76.38 99 ASN A C 1
ATOM 794 O O . ASN A 1 99 ? -21.260 -5.136 12.714 1.00 76.38 99 ASN A O 1
ATOM 798 N N . ILE A 1 100 ? -19.688 -3.857 13.693 1.00 74.88 100 ILE A N 1
ATOM 799 C CA . ILE A 1 100 ? -20.046 -4.166 15.074 1.00 74.88 100 ILE A CA 1
ATOM 800 C C . ILE A 1 100 ? -20.654 -2.931 15.733 1.00 74.88 100 ILE A C 1
ATOM 802 O O . ILE A 1 100 ? -20.112 -1.833 15.671 1.00 74.88 100 ILE A O 1
ATOM 806 N N . CYS A 1 101 ? -21.795 -3.111 16.383 1.00 76.25 101 CYS A N 1
ATOM 807 C CA . CYS A 1 101 ? -22.427 -2.086 17.201 1.00 76.25 101 CYS A CA 1
ATOM 808 C C . CYS A 1 101 ? -22.929 -2.718 18.497 1.00 76.25 101 CYS A C 1
ATOM 810 O O . CYS A 1 101 ? -23.256 -3.911 18.548 1.00 76.25 101 CYS A O 1
ATOM 812 N N . TYR A 1 102 ? -22.971 -1.927 19.563 1.00 76.88 102 TYR A N 1
ATOM 813 C CA . TYR A 1 102 ? -23.518 -2.380 20.831 1.00 76.88 102 TYR A CA 1
ATOM 814 C C . TYR A 1 102 ? -25.038 -2.560 20.710 1.00 76.88 102 TYR A C 1
ATOM 816 O O . TYR A 1 102 ? -25.748 -1.687 20.221 1.00 76.88 102 TYR A O 1
ATOM 824 N N . ARG A 1 103 ? -25.546 -3.717 21.150 1.00 80.31 103 ARG A N 1
ATOM 825 C CA . ARG A 1 103 ? -26.986 -4.053 21.133 1.00 80.31 103 ARG A CA 1
ATOM 826 C C . ARG A 1 103 ? -27.566 -4.313 22.524 1.00 80.31 103 ARG A C 1
ATOM 828 O O . ARG A 1 103 ? -28.647 -4.884 22.645 1.00 80.31 103 ARG A O 1
ATOM 835 N N . GLY A 1 104 ? -26.819 -3.978 23.572 1.00 80.94 104 GLY A N 1
ATOM 836 C CA . GLY A 1 104 ? -27.256 -4.169 24.951 1.00 80.94 104 GLY A CA 1
ATOM 837 C C . GLY A 1 104 ? -28.099 -3.003 25.483 1.00 80.94 104 GLY A C 1
ATOM 838 O O . GLY A 1 104 ? -28.380 -2.049 24.757 1.00 80.94 104 GLY A O 1
ATOM 839 N N . PRO A 1 105 ? -28.510 -3.066 26.759 1.00 81.62 105 PRO A N 1
ATOM 840 C CA . PRO A 1 105 ? -29.255 -1.994 27.407 1.00 81.62 105 PRO A CA 1
ATOM 841 C C . PRO A 1 105 ? -28.392 -0.737 27.560 1.00 81.62 105 PRO A C 1
ATOM 843 O O . PRO A 1 105 ? -27.266 -0.810 28.050 1.00 81.62 105 PRO A O 1
ATOM 846 N N . HIS A 1 106 ? -28.932 0.425 27.200 1.00 78.19 106 HIS A N 1
ATOM 847 C CA . HIS A 1 106 ? -28.261 1.697 27.455 1.00 78.19 106 HIS A CA 1
ATOM 848 C C . HIS A 1 106 ? -28.391 2.115 28.928 1.00 78.19 106 HIS A C 1
ATOM 850 O O . HIS A 1 106 ? -29.425 1.855 29.552 1.00 78.19 106 HIS A O 1
ATOM 856 N N . PRO A 1 107 ? -27.368 2.781 29.494 1.00 79.94 107 PRO A N 1
ATOM 857 C CA . PRO A 1 107 ? -27.465 3.363 30.825 1.00 79.94 107 PRO A CA 1
ATOM 858 C C . PRO A 1 107 ? -28.522 4.475 30.857 1.00 79.94 107 PRO A C 1
ATOM 860 O O . PRO A 1 107 ? -28.822 5.102 29.841 1.00 79.94 107 PRO A O 1
ATOM 863 N N . ALA A 1 108 ? -29.068 4.747 32.043 1.00 77.25 108 ALA A N 1
ATOM 864 C CA . ALA A 1 108 ? -29.928 5.908 32.239 1.00 77.25 108 ALA A CA 1
ATOM 865 C C . ALA A 1 108 ? -29.112 7.199 32.030 1.00 77.25 108 ALA A C 1
ATOM 867 O O . ALA A 1 108 ? -28.104 7.407 32.703 1.00 77.25 108 ALA A O 1
ATOM 868 N N . GLY A 1 109 ? -29.548 8.056 31.103 1.00 79.88 109 GLY A N 1
ATOM 869 C CA . GLY A 1 109 ? -28.850 9.288 30.720 1.00 79.88 109 GLY A CA 1
ATOM 870 C C . GLY A 1 109 ? -28.338 9.254 29.278 1.00 79.88 109 GLY A C 1
ATOM 871 O O . GLY A 1 109 ? -28.877 8.534 28.440 1.00 79.88 109 GLY A O 1
ATOM 872 N N . THR A 1 110 ? -27.318 10.061 28.979 1.00 78.00 110 THR A N 1
ATOM 873 C CA . THR A 1 110 ? -26.698 10.106 27.646 1.00 78.00 110 THR A CA 1
ATOM 874 C C . THR A 1 110 ? -25.751 8.914 27.476 1.00 78.00 110 THR A C 1
ATOM 876 O O . THR A 1 110 ? -24.774 8.821 28.225 1.00 78.00 11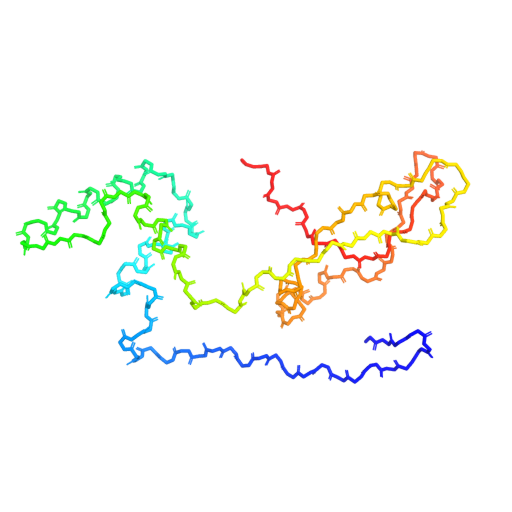0 THR A O 1
ATOM 879 N N . PRO A 1 111 ? -26.004 7.998 26.523 1.00 73.00 111 PRO A N 1
ATOM 880 C CA . PRO A 1 111 ? -25.143 6.845 26.319 1.00 73.00 111 PRO A CA 1
ATOM 881 C C . PRO A 1 111 ? -23.763 7.255 25.766 1.00 73.00 111 PRO A C 1
ATOM 883 O O . PRO A 1 111 ? -23.659 8.239 25.032 1.00 73.00 111 PRO A O 1
ATOM 886 N N . PRO A 1 112 ? -22.704 6.492 26.090 1.00 69.19 112 PRO A N 1
ATOM 887 C CA . PRO A 1 112 ? -21.382 6.651 25.494 1.00 69.19 112 PRO A CA 1
ATOM 888 C C . PRO A 1 112 ? -21.417 6.521 23.971 1.00 69.19 112 PRO A C 1
ATOM 890 O O . PRO A 1 112 ? -22.114 5.647 23.455 1.00 69.19 112 PRO A O 1
ATOM 893 N N . ASN A 1 113 ? -20.537 7.242 23.275 1.00 67.44 113 ASN A N 1
ATOM 894 C CA . ASN A 1 113 ? -20.340 7.087 21.830 1.00 67.44 113 ASN A CA 1
ATOM 895 C C . ASN A 1 113 ? -20.073 5.635 21.409 1.00 67.44 113 ASN A C 1
ATOM 897 O O . ASN A 1 113 ? -20.652 5.156 20.446 1.00 67.44 113 ASN A O 1
ATOM 901 N N . TRP A 1 114 ? -19.279 4.877 22.172 1.00 69.88 114 TRP A N 1
ATOM 902 C CA . TRP A 1 114 ? -18.999 3.480 21.823 1.00 69.88 114 TRP A CA 1
ATOM 903 C C . TRP A 1 114 ? -20.236 2.563 21.869 1.00 69.88 114 TRP A C 1
ATOM 905 O O . TRP A 1 114 ? -20.220 1.495 21.261 1.00 69.88 114 TRP A O 1
ATOM 915 N N . MET A 1 115 ? -21.300 2.952 22.586 1.00 71.81 115 MET A N 1
ATOM 916 C CA . MET A 1 115 ? -22.562 2.205 22.619 1.00 71.81 115 MET A CA 1
ATOM 917 C C . MET A 1 115 ? -23.503 2.570 21.463 1.00 71.81 115 MET A C 1
ATOM 919 O O . MET A 1 115 ? -24.427 1.815 21.175 1.00 71.81 115 MET A O 1
ATOM 923 N N . THR A 1 116 ? -23.299 3.716 20.814 1.00 74.12 116 THR A N 1
ATOM 924 C CA . THR A 1 116 ? -24.182 4.226 19.754 1.00 74.12 116 THR A CA 1
ATOM 925 C C . THR A 1 116 ? -23.540 4.191 18.370 1.00 74.12 116 THR A C 1
ATOM 927 O O . THR A 1 116 ? -24.251 4.148 17.367 1.00 74.12 116 THR A O 1
ATOM 930 N N . GLU A 1 117 ? -22.212 4.179 18.301 1.00 71.25 117 GLU A N 1
ATOM 931 C CA . GLU A 1 117 ? -21.443 4.120 17.064 1.00 71.25 117 GLU A CA 1
ATOM 932 C C . GLU A 1 117 ? -21.338 2.685 16.521 1.00 71.25 117 GLU A C 1
ATOM 934 O O . GLU A 1 117 ? -21.390 1.688 17.248 1.00 71.25 117 GLU A O 1
ATOM 939 N N . THR A 1 118 ? -21.200 2.589 15.198 1.00 71.25 118 THR A N 1
ATOM 940 C CA . THR A 1 118 ? -20.863 1.344 14.504 1.00 71.25 118 THR A CA 1
ATOM 941 C C . THR A 1 118 ? -19.381 1.369 14.175 1.00 71.25 118 THR A C 1
ATOM 943 O O . THR A 1 118 ? -18.896 2.337 13.595 1.00 71.25 118 THR A O 1
ATOM 946 N N . PHE A 1 119 ? -18.674 0.305 14.536 1.00 72.31 119 PHE A N 1
ATOM 947 C CA . PHE A 1 119 ? -17.252 0.144 14.275 1.00 72.31 119 PHE A CA 1
ATOM 948 C C . PHE A 1 119 ? -17.028 -0.898 13.189 1.00 72.31 119 PHE A C 1
ATOM 950 O O . PHE A 1 119 ? -17.707 -1.925 13.146 1.00 72.31 119 PHE A O 1
ATOM 957 N N . GLU A 1 120 ? -16.033 -0.654 12.350 1.00 74.12 120 GLU A N 1
ATOM 958 C CA . GLU A 1 120 ? -15.569 -1.600 11.346 1.00 74.12 120 GLU A CA 1
ATOM 959 C C . GLU A 1 120 ? -14.477 -2.498 11.934 1.00 74.12 120 GLU A C 1
ATOM 961 O O . GLU A 1 120 ? -13.476 -2.034 12.482 1.00 74.12 120 GLU A O 1
ATOM 966 N N . LEU A 1 121 ? -14.676 -3.808 11.827 1.00 71.31 121 LEU A N 1
ATOM 967 C CA . LEU A 1 121 ? -13.777 -4.832 12.333 1.00 71.31 121 LEU A CA 1
ATOM 968 C C . LEU A 1 121 ? -13.190 -5.638 11.176 1.00 71.31 121 LEU A C 1
ATOM 970 O O . LEU A 1 121 ? -13.880 -6.480 10.604 1.00 71.31 121 LEU A O 1
ATOM 974 N N . CYS A 1 122 ? -11.908 -5.443 10.868 1.00 72.94 122 CYS A N 1
ATOM 975 C CA . CYS A 1 122 ? -11.194 -6.309 9.933 1.00 72.94 122 CYS A CA 1
ATOM 976 C C . CYS A 1 122 ? -10.629 -7.531 10.673 1.00 72.94 122 CYS A C 1
ATOM 978 O O . CYS A 1 122 ? -9.662 -7.422 11.433 1.00 72.94 122 CYS A O 1
ATOM 980 N N . THR A 1 123 ? -11.222 -8.710 10.461 1.00 72.00 123 THR A N 1
ATOM 981 C CA . THR A 1 123 ? -10.811 -9.928 11.187 1.00 72.00 123 THR A CA 1
ATOM 982 C C . THR A 1 123 ? -9.421 -10.399 10.809 1.00 72.00 123 THR A C 1
ATOM 984 O O . THR A 1 123 ? -8.736 -10.987 11.635 1.00 72.00 123 THR A O 1
ATOM 987 N N . LEU A 1 124 ? -8.987 -10.137 9.581 1.00 69.69 124 LEU A N 1
ATOM 988 C CA . LEU A 1 124 ? -7.660 -10.528 9.137 1.00 69.69 124 LEU A CA 1
ATOM 989 C C . LEU A 1 124 ? -6.565 -9.802 9.925 1.00 69.69 124 LEU A C 1
ATOM 991 O O . LEU A 1 124 ? -5.657 -10.438 10.449 1.00 69.69 124 LEU A O 1
ATOM 995 N N . VAL A 1 125 ? -6.688 -8.479 10.057 1.00 70.56 125 VAL A N 1
ATOM 996 C CA . VAL A 1 125 ? -5.736 -7.666 10.824 1.00 70.56 125 VAL A CA 1
ATOM 997 C C . VAL A 1 125 ? -5.669 -8.160 12.267 1.00 70.56 125 VAL A C 1
ATOM 999 O O . VAL A 1 125 ? -4.581 -8.322 12.810 1.00 70.56 125 VAL A O 1
ATOM 1002 N N . LEU A 1 126 ? -6.820 -8.484 12.863 1.00 71.94 126 LEU A N 1
ATOM 1003 C CA . LEU A 1 126 ? -6.880 -9.097 14.190 1.00 71.94 126 LEU A CA 1
ATOM 1004 C C . LEU A 1 126 ? -6.177 -10.456 14.248 1.00 71.94 126 LEU A C 1
ATOM 1006 O O . LEU A 1 126 ? -5.408 -10.693 15.173 1.00 71.94 126 LEU A O 1
ATOM 1010 N N . HIS A 1 127 ? -6.415 -11.346 13.283 1.00 70.06 127 HIS A N 1
ATOM 1011 C CA . HIS A 1 127 ? -5.753 -12.650 13.235 1.00 70.06 127 HIS A CA 1
ATOM 1012 C C . HIS A 1 127 ? -4.233 -12.504 13.113 1.00 70.06 127 HIS A C 1
ATOM 1014 O O . HIS A 1 127 ? -3.510 -13.158 13.861 1.00 70.06 127 HIS A O 1
ATOM 1020 N N . HIS A 1 128 ? -3.748 -11.607 12.253 1.00 69.75 128 HIS A N 1
ATOM 1021 C CA . HIS A 1 128 ? -2.319 -11.330 12.102 1.00 69.75 128 HIS A CA 1
ATOM 1022 C C . HIS A 1 128 ? -1.710 -10.723 13.368 1.00 69.75 128 HIS A C 1
ATOM 1024 O O . HIS A 1 128 ? -0.652 -11.164 13.809 1.00 69.75 128 HIS A O 1
ATOM 1030 N N . GLN A 1 129 ? -2.393 -9.769 14.006 1.00 70.50 129 GLN A N 1
ATOM 1031 C CA . GLN A 1 129 ? -1.946 -9.195 15.277 1.00 70.50 129 GLN A CA 1
ATOM 1032 C C . GLN A 1 129 ? -1.902 -10.243 16.395 1.00 70.50 129 GLN A C 1
ATOM 1034 O O . GLN A 1 129 ? -0.971 -10.248 17.190 1.00 70.50 129 GLN A O 1
ATOM 1039 N N . LEU A 1 130 ? -2.874 -11.155 16.459 1.00 74.19 130 LEU A N 1
ATOM 1040 C CA . LEU A 1 130 ? -2.893 -12.215 17.470 1.00 74.19 130 LEU A CA 1
ATOM 1041 C C . LEU A 1 130 ? -1.860 -13.321 17.198 1.00 74.19 130 LEU A C 1
ATOM 1043 O O . LEU A 1 130 ? -1.381 -13.940 18.147 1.00 74.19 130 LEU A O 1
ATOM 1047 N N . ALA A 1 131 ? -1.525 -13.578 15.931 1.00 71.12 131 ALA A N 1
ATOM 1048 C CA . ALA A 1 131 ? -0.539 -14.582 15.531 1.00 71.12 131 ALA A CA 1
ATOM 1049 C C . ALA A 1 131 ? 0.909 -14.065 15.585 1.00 71.12 131 ALA A C 1
ATOM 1051 O O . ALA A 1 131 ? 1.833 -14.853 15.788 1.00 71.12 131 ALA A O 1
ATOM 1052 N N . SER A 1 132 ? 1.121 -12.756 15.416 1.00 69.81 132 SER A N 1
ATOM 1053 C CA . SER A 1 132 ? 2.452 -12.149 15.413 1.00 69.81 132 SER A CA 1
ATOM 1054 C C . SER A 1 132 ? 3.018 -11.996 16.826 1.00 69.81 132 SER A C 1
ATOM 1056 O O . SER A 1 132 ? 2.399 -11.424 17.728 1.00 69.81 132 SER A O 1
ATOM 1058 N N . SER A 1 133 ? 4.258 -12.453 17.017 1.00 73.00 133 SER A N 1
ATOM 1059 C CA . SER A 1 133 ? 4.993 -12.278 18.272 1.00 73.00 133 SER A CA 1
ATOM 1060 C C . SER A 1 133 ? 5.301 -10.818 18.597 1.00 73.00 133 SER A C 1
ATOM 1062 O O . SER A 1 133 ? 5.513 -10.503 19.765 1.00 73.00 133 SER A O 1
ATOM 1064 N N . GLU A 1 134 ? 5.306 -9.928 17.602 1.00 68.31 134 GLU A N 1
ATOM 1065 C CA . GLU A 1 134 ? 5.568 -8.495 17.793 1.00 68.31 134 GLU A CA 1
ATOM 1066 C C . GLU A 1 134 ? 4.475 -7.809 18.614 1.00 68.31 134 GLU A C 1
ATOM 1068 O O . GLU A 1 134 ? 4.735 -6.859 19.348 1.00 68.31 134 GLU A O 1
ATOM 1073 N N . PHE A 1 135 ? 3.250 -8.330 18.551 1.00 65.38 135 PHE A N 1
ATOM 1074 C CA . PHE A 1 135 ? 2.113 -7.801 19.298 1.00 65.38 135 PHE A CA 1
ATOM 1075 C C . PHE A 1 135 ? 1.911 -8.508 20.642 1.00 65.38 135 PHE A C 1
ATOM 1077 O O . PHE A 1 135 ? 1.004 -8.150 21.405 1.00 65.38 135 PHE A O 1
ATOM 1084 N N . LYS A 1 136 ? 2.764 -9.477 20.994 1.00 70.62 136 LYS A N 1
ATOM 1085 C CA . LYS A 1 136 ? 2.667 -10.212 22.257 1.00 70.62 136 LYS A CA 1
ATOM 1086 C C . LYS A 1 136 ? 2.811 -9.255 23.446 1.00 70.62 136 LYS A C 1
ATOM 1088 O O . LYS A 1 136 ? 3.856 -8.653 23.658 1.00 70.62 136 LYS A O 1
ATOM 1093 N N . GLY A 1 137 ? 1.751 -9.138 24.246 1.00 68.00 137 GLY A N 1
ATOM 1094 C CA . GLY A 1 137 ? 1.707 -8.250 25.417 1.00 68.00 137 GLY A CA 1
ATOM 1095 C C . GLY A 1 137 ? 1.311 -6.799 25.116 1.00 68.00 137 GLY A C 1
ATOM 1096 O O . GLY A 1 137 ? 1.162 -6.017 26.048 1.00 68.00 137 GLY A O 1
ATOM 1097 N N . SER A 1 138 ? 1.084 -6.444 23.848 1.00 68.44 138 SER A N 1
ATOM 1098 C CA . SER A 1 138 ? 0.562 -5.124 23.458 1.00 68.44 138 SER A CA 1
ATOM 1099 C C . SER A 1 138 ? -0.963 -5.015 23.610 1.00 68.44 138 SER A C 1
ATOM 1101 O O . SER A 1 138 ? -1.516 -3.917 23.694 1.00 68.44 138 SER A O 1
ATOM 1103 N N . THR A 1 139 ? -1.659 -6.155 23.673 1.00 63.19 139 THR A N 1
ATOM 1104 C CA . THR A 1 139 ? -3.111 -6.208 23.836 1.00 63.19 139 THR A CA 1
ATOM 1105 C C . THR A 1 139 ? -3.495 -6.063 25.304 1.00 63.19 139 THR A C 1
ATOM 1107 O O . THR A 1 139 ? -3.259 -6.951 26.125 1.00 63.19 139 THR A O 1
ATOM 1110 N N . ASN A 1 140 ? -4.148 -4.950 25.631 1.00 61.09 140 ASN A N 1
ATOM 1111 C CA . ASN A 1 140 ? -4.754 -4.756 26.941 1.00 61.09 140 ASN A CA 1
ATOM 1112 C C . ASN A 1 140 ? -6.097 -5.486 27.005 1.00 61.09 140 ASN A C 1
ATOM 1114 O O . ASN A 1 140 ? -7.079 -5.056 26.406 1.00 61.09 140 ASN A O 1
ATOM 1118 N N . PHE A 1 141 ? -6.135 -6.583 27.758 1.00 60.00 141 PHE A N 1
ATOM 1119 C CA . PHE A 1 141 ? -7.364 -7.336 28.039 1.00 60.00 141 PHE A CA 1
ATOM 1120 C C . PHE A 1 141 ? -8.132 -6.795 29.251 1.00 60.00 141 PHE A C 1
ATOM 1122 O O . PHE A 1 141 ? -9.237 -7.249 29.543 1.00 60.00 141 PHE A O 1
ATOM 1129 N N . VAL A 1 142 ? -7.544 -5.837 29.973 1.00 56.59 142 VAL A N 1
ATOM 1130 C CA . VAL A 1 142 ? -8.183 -5.194 31.120 1.00 56.59 142 VAL A CA 1
ATOM 1131 C C . VAL A 1 142 ? -9.147 -4.123 30.607 1.00 56.59 142 VAL A C 1
ATOM 1133 O O . VAL A 1 142 ? -8.736 -3.295 29.788 1.00 56.59 142 VAL A O 1
ATOM 1136 N N . PRO A 1 143 ? -10.408 -4.106 31.073 1.00 55.03 143 PRO A N 1
ATOM 1137 C CA . PRO A 1 143 ? -11.353 -3.071 30.696 1.00 55.03 143 PRO A CA 1
ATOM 1138 C C . PRO A 1 143 ? -10.807 -1.687 31.048 1.00 55.03 143 PRO A C 1
ATOM 1140 O O . PRO A 1 143 ? -10.413 -1.440 32.190 1.00 55.03 143 PRO A O 1
ATOM 1143 N N . TYR A 1 144 ? -10.780 -0.778 30.076 1.00 59.25 144 TYR A N 1
ATOM 1144 C CA . TYR A 1 144 ? -10.334 0.587 30.328 1.00 59.25 144 TYR A CA 1
ATOM 1145 C C . TYR A 1 144 ? -11.418 1.342 31.098 1.00 59.25 144 TYR A C 1
ATOM 1147 O O . TYR A 1 144 ? -12.556 1.429 30.629 1.00 59.25 144 TYR A O 1
ATOM 1155 N N . GLN A 1 145 ? -11.054 1.881 32.265 1.00 59.97 145 GLN A N 1
ATOM 1156 C CA . GLN A 1 145 ? -11.897 2.786 33.038 1.00 59.97 145 GLN A CA 1
ATOM 1157 C C . GLN A 1 145 ? -11.531 4.232 32.726 1.00 59.97 145 GLN A C 1
ATOM 1159 O O . GLN A 1 145 ? -10.451 4.702 33.083 1.00 59.97 145 GLN A O 1
ATOM 1164 N N . GLN A 1 146 ? -12.444 4.943 32.073 1.00 59.84 146 GLN A N 1
ATOM 1165 C CA . GLN A 1 146 ? -12.310 6.383 31.890 1.00 59.84 146 GLN A CA 1
ATOM 1166 C C . GLN A 1 146 ? -12.966 7.097 33.067 1.00 59.84 146 GLN A C 1
ATOM 1168 O O . GLN A 1 146 ? -14.101 6.779 33.424 1.00 59.84 146 GLN A O 1
ATOM 1173 N N . PHE A 1 147 ? -12.271 8.074 33.641 1.00 66.38 147 PHE A N 1
ATOM 1174 C CA . PHE A 1 147 ? -12.775 8.913 34.725 1.00 66.38 147 PHE A CA 1
ATOM 1175 C C . PHE A 1 147 ? -13.032 10.335 34.219 1.00 66.38 147 PHE A C 1
ATOM 1177 O O . PHE A 1 147 ? -12.327 10.814 33.328 1.00 66.38 147 PHE A O 1
ATOM 1184 N N . ASP A 1 148 ? -14.040 11.006 34.771 1.00 64.31 148 ASP A N 1
ATOM 1185 C CA . ASP A 1 148 ? -14.258 12.431 34.536 1.00 64.31 148 ASP A CA 1
ATOM 1186 C C . ASP A 1 148 ? -13.266 13.280 35.348 1.00 64.31 148 ASP A C 1
ATOM 1188 O O . ASP A 1 148 ? -12.480 12.790 36.161 1.00 64.31 148 ASP A O 1
ATOM 1192 N N . HIS A 1 149 ? -13.336 14.598 35.163 1.00 67.94 149 HIS A N 1
ATOM 1193 C CA . HIS A 1 149 ? -12.530 15.571 35.906 1.00 67.94 149 HIS A CA 1
ATOM 1194 C C . HIS A 1 149 ? -12.782 15.555 37.427 1.00 67.94 149 HIS A C 1
ATOM 1196 O O . HIS A 1 149 ? -12.048 16.200 38.171 1.00 67.94 149 HIS A O 1
ATOM 1202 N N . LYS A 1 150 ? -13.825 14.854 37.892 1.00 71.12 150 LYS A N 1
ATOM 1203 C CA . LYS A 1 150 ? -14.202 14.707 39.302 1.00 71.12 150 LYS A CA 1
ATOM 1204 C C . LYS A 1 150 ? -13.786 13.346 39.877 1.00 71.12 150 LYS A C 1
ATOM 1206 O O . LYS A 1 150 ? -14.095 13.068 41.031 1.00 71.12 150 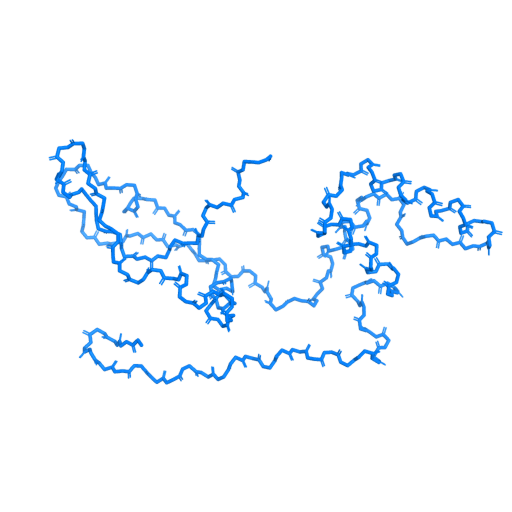LYS A O 1
ATOM 1211 N N . GLY A 1 151 ? -13.086 12.511 39.104 1.00 57.34 151 GLY A N 1
ATOM 1212 C CA . GLY A 1 151 ? -12.624 11.190 39.534 1.00 57.34 151 GLY A CA 1
ATOM 1213 C C . GLY A 1 151 ? -13.723 10.126 39.585 1.00 57.34 151 GLY A C 1
ATOM 1214 O O . GLY A 1 151 ? -13.511 9.063 40.162 1.00 57.34 151 GLY A O 1
ATOM 1215 N N . THR A 1 152 ? -14.890 10.381 38.989 1.00 56.78 152 THR A N 1
ATOM 1216 C CA . THR A 1 152 ? -15.973 9.392 38.888 1.00 56.78 152 THR A CA 1
ATOM 1217 C C . THR A 1 152 ? -15.770 8.555 37.631 1.00 56.78 152 THR A C 1
ATOM 1219 O O . THR A 1 152 ? -15.485 9.102 36.566 1.00 56.78 152 THR A O 1
ATOM 1222 N N . SER A 1 153 ? -15.881 7.225 37.736 1.00 55.28 153 SER A N 1
ATOM 1223 C CA . SER A 1 153 ? -15.771 6.337 36.571 1.00 55.28 153 SER A CA 1
ATOM 1224 C C . SER A 1 153 ? -16.964 6.563 35.641 1.00 55.28 153 SER A C 1
ATOM 1226 O O . SER A 1 153 ? -18.111 6.418 36.057 1.00 55.28 153 SER A O 1
ATOM 1228 N N . VAL A 1 154 ? -16.689 6.948 34.397 1.00 55.94 154 VAL A N 1
ATOM 1229 C CA . VAL A 1 154 ? -17.691 7.316 33.384 1.00 55.94 154 VAL A CA 1
ATOM 1230 C C . VAL A 1 154 ? -17.885 6.192 32.370 1.00 55.94 154 VAL A C 1
ATOM 1232 O O . VAL A 1 154 ? -18.986 6.011 31.859 1.00 55.94 154 VAL A O 1
ATOM 1235 N N . PHE A 1 155 ? -16.838 5.410 32.085 1.00 55.78 155 PHE A N 1
ATOM 1236 C CA . PHE A 1 155 ? -16.880 4.369 31.057 1.00 55.78 155 PHE A CA 1
ATOM 1237 C C . PHE A 1 155 ? -16.066 3.138 31.450 1.00 55.78 155 PHE A C 1
ATOM 1239 O O . PHE A 1 155 ? -14.977 3.272 31.999 1.00 55.78 155 PHE A O 1
ATOM 1246 N N . ILE A 1 156 ? -16.573 1.952 31.104 1.00 52.41 156 ILE A N 1
ATOM 1247 C CA . ILE A 1 156 ? -15.839 0.682 31.119 1.00 52.41 156 ILE A CA 1
ATOM 1248 C C . ILE A 1 156 ? -15.870 0.147 29.686 1.00 52.41 156 ILE A C 1
ATOM 1250 O O . ILE A 1 156 ? -16.921 -0.287 29.216 1.00 52.41 156 ILE A O 1
ATOM 1254 N N . GLN A 1 157 ? -14.745 0.207 28.975 1.00 47.09 157 GLN A N 1
ATOM 1255 C CA . GLN A 1 157 ? -14.631 -0.342 27.621 1.00 47.09 157 GLN A CA 1
ATOM 1256 C C . GLN A 1 157 ? -14.064 -1.765 27.688 1.00 47.09 157 GLN A C 1
ATOM 1258 O O . GLN A 1 157 ? -12.937 -1.959 28.141 1.00 47.09 157 GLN A O 1
ATOM 1263 N N . LEU A 1 158 ? -14.825 -2.761 27.223 1.00 42.62 158 LEU A N 1
ATOM 1264 C CA . LEU A 1 158 ? -14.308 -4.104 26.934 1.00 42.62 158 LEU A CA 1
ATOM 1265 C C . LEU A 1 158 ? -13.536 -4.022 25.605 1.00 42.62 158 LEU A C 1
ATOM 1267 O O . LEU A 1 158 ? -14.080 -3.579 24.597 1.00 42.62 158 LEU A O 1
ATOM 1271 N N . ALA A 1 159 ? -12.239 -4.324 25.625 1.00 46.88 159 ALA A N 1
ATOM 1272 C CA . ALA A 1 159 ? -11.303 -3.906 24.583 1.00 46.88 159 ALA A CA 1
ATOM 1273 C C . ALA A 1 159 ? -11.429 -4.656 23.240 1.00 46.88 159 ALA A C 1
ATOM 1275 O O . ALA A 1 159 ? -11.506 -5.880 23.198 1.00 46.88 159 ALA A O 1
ATOM 1276 N N . CYS A 1 160 ? -11.278 -3.900 22.148 1.00 31.48 160 CYS A N 1
ATOM 1277 C CA . CYS A 1 160 ? -10.185 -4.049 21.178 1.00 31.48 160 CYS A CA 1
ATOM 1278 C C . CYS A 1 160 ? -9.856 -2.640 20.664 1.00 31.48 160 CYS A C 1
ATOM 1280 O O . CYS A 1 160 ? -10.574 -2.096 19.832 1.00 31.48 160 CYS A O 1
ATOM 1282 N N . ARG A 1 161 ? -8.807 -2.010 21.205 1.00 37.72 161 ARG A N 1
ATOM 1283 C CA . ARG A 1 161 ? -8.231 -0.786 20.630 1.00 37.72 161 ARG A CA 1
ATOM 1284 C C . ARG A 1 161 ? -7.069 -1.228 19.733 1.00 37.72 161 ARG A C 1
ATOM 1286 O O . ARG A 1 161 ? -6.010 -1.534 20.282 1.00 37.72 161 ARG A O 1
ATOM 1293 N N . PRO A 1 162 ? -7.211 -1.292 18.399 1.00 37.41 162 PRO A N 1
ATOM 1294 C CA . PRO A 1 162 ? -6.040 -1.186 17.550 1.00 37.41 162 PRO A CA 1
ATOM 1295 C C . PRO A 1 162 ? -5.495 0.238 17.716 1.00 37.41 162 PRO A C 1
ATOM 1297 O O . PRO A 1 162 ? -6.243 1.203 17.890 1.00 37.41 162 PRO A O 1
ATOM 1300 N N . LEU A 1 163 ? -4.175 0.348 17.782 1.00 35.31 163 LEU A N 1
ATOM 1301 C CA . LEU A 1 163 ? -3.447 1.594 17.983 1.00 35.31 163 LEU A CA 1
ATOM 1302 C C . LEU A 1 163 ? -3.908 2.663 16.973 1.00 35.31 163 LEU A C 1
ATOM 1304 O O . LEU A 1 163 ? -3.544 2.611 15.805 1.00 35.31 163 LEU A O 1
ATOM 1308 N N . TYR A 1 164 ? -4.646 3.680 17.431 1.00 32.34 164 TYR A N 1
ATOM 1309 C CA . TYR A 1 164 ? -4.712 4.969 16.738 1.00 32.34 164 TYR A CA 1
ATOM 1310 C C . TYR A 1 164 ? -3.353 5.661 16.898 1.00 32.34 164 TYR A C 1
ATOM 1312 O O . TYR A 1 164 ? -3.141 6.482 17.789 1.00 32.34 164 TYR A O 1
ATOM 1320 N N . ARG A 1 165 ? -2.409 5.290 16.040 1.00 36.12 165 ARG A N 1
ATOM 1321 C CA . ARG A 1 165 ? -1.278 6.122 15.629 1.00 36.12 165 ARG A CA 1
ATOM 1322 C C . ARG A 1 165 ? -0.983 5.757 14.184 1.00 36.12 165 ARG A C 1
ATOM 1324 O O . ARG A 1 165 ? -0.391 4.715 13.954 1.00 36.12 165 ARG A O 1
ATOM 1331 N N . LEU A 1 166 ? -1.478 6.599 13.276 1.00 30.77 166 LEU A N 1
ATOM 1332 C CA . LEU A 1 166 ? -0.959 6.957 11.942 1.00 30.77 166 LEU A CA 1
ATOM 1333 C C . LEU A 1 166 ? -2.098 7.581 11.104 1.00 30.77 166 LEU A C 1
ATOM 1335 O O . LEU A 1 166 ? -2.400 7.158 9.999 1.00 30.77 166 LEU A O 1
ATOM 1339 N N . ALA A 1 167 ? -2.760 8.597 11.658 1.00 27.59 167 ALA A N 1
ATOM 1340 C CA . ALA A 1 167 ? -3.642 9.486 10.903 1.00 27.59 167 ALA A CA 1
ATOM 1341 C C . ALA A 1 167 ? -3.446 10.907 11.439 1.00 27.59 167 ALA A C 1
ATOM 1343 O O . ALA A 1 167 ? -4.307 11.457 12.117 1.00 27.59 167 ALA A O 1
ATOM 1344 N N . GLN A 1 168 ? -2.229 11.413 11.251 1.00 31.88 168 GLN A N 1
ATOM 1345 C CA . GLN A 1 168 ? -1.849 12.827 11.277 1.00 31.88 168 GLN A CA 1
ATOM 1346 C C . GLN A 1 168 ? -0.414 12.907 10.741 1.00 31.88 168 GLN A C 1
ATOM 1348 O O . GLN A 1 168 ? 0.556 13.012 11.491 1.00 31.88 168 GLN A O 1
ATOM 1353 N N . ALA A 1 169 ? -0.315 12.756 9.425 1.00 31.66 169 ALA A N 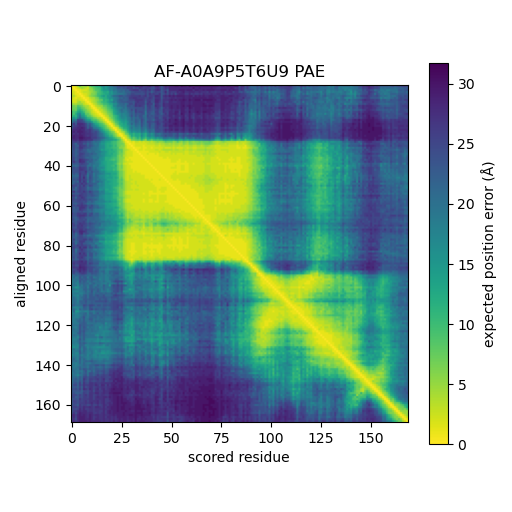1
ATOM 1354 C CA . ALA A 1 169 ? 0.724 13.312 8.573 1.00 31.66 169 ALA A CA 1
ATOM 1355 C C . ALA A 1 169 ? 0.013 13.784 7.301 1.00 31.66 169 ALA A C 1
ATOM 1357 O O . ALA A 1 169 ? -0.875 13.028 6.842 1.00 31.66 169 ALA A O 1
#

InterPro domains:
  IPR041078 Plavaka transposase [PF18759] (75-153)

Mean predicted aligned error: 16.56 Å

Organism: NCBI:txid152965

pLDDT: mean 71.07, std 19.58, range [27.59, 97.5]

Foldseek 3Di:
DADPVRHDDPDDDAPDPDPPPPPPDCCSQPPDNDPVLVVLLCCCVPPVVPDQVVNQVVLVVVQVVVVVVVHGDQDNGVVSSVVRVVRPPPDPDPFDWDWDEAPDDADPDDGDPRNVDIDIDRVVVVSCLVNDPVNVPVDDQAFDFDADPVRHGDDTHRDDDDDPDDPDD